Protein AF-A0A6N8BIK5-F1 (afdb_monomer_lite)

pLDDT: mean 86.98, std 14.43, range [47.12, 98.38]

Radius of gyration: 19.35 Å; chains: 1; bounding box: 54×25×51 Å

Foldseek 3Di:
DPPVCLVCVVVVHDPPVCVVVVVVVLVVLLLVLLVVVVRNPVVPDDCVVPDVVSVVSSVVVSVVVVVVVVVVSVVVVVVVVVVVVVPPPPPDD

Structure (mmCIF, N/CA/C/O backbone):
data_AF-A0A6N8BIK5-F1
#
_entry.id   AF-A0A6N8BIK5-F1
#
loop_
_atom_site.group_PDB
_atom_site.id
_atom_site.type_symbol
_atom_site.label_atom_id
_atom_site.label_alt_id
_atom_site.label_comp_id
_atom_site.label_asym_id
_atom_site.label_entity_id
_atom_site.label_seq_id
_atom_site.pdbx_PDB_ins_code
_atom_site.Cartn_x
_atom_site.Cartn_y
_atom_site.Cartn_z
_atom_site.occupancy
_atom_site.B_iso_or_equiv
_atom_site.auth_seq_id
_atom_site.auth_comp_id
_atom_site.auth_asym_id
_atom_site.auth_atom_id
_atom_site.pdbx_PDB_model_num
ATOM 1 N N . MET A 1 1 ? -15.039 -1.246 8.097 1.00 60.97 1 MET A N 1
ATOM 2 C CA . MET A 1 1 ? -13.898 -2.189 8.133 1.00 60.97 1 MET A CA 1
ATOM 3 C C . MET A 1 1 ? -14.243 -3.322 9.092 1.00 60.97 1 MET A C 1
ATOM 5 O O . MET A 1 1 ? -14.923 -3.056 10.078 1.00 60.97 1 MET A O 1
ATOM 9 N N . ARG A 1 2 ? -13.855 -4.568 8.793 1.00 72.62 2 ARG A N 1
ATOM 10 C CA . ARG A 1 2 ? -14.090 -5.722 9.682 1.00 72.62 2 ARG A CA 1
ATOM 11 C C . ARG A 1 2 ? -13.401 -5.462 11.040 1.00 72.62 2 ARG A C 1
ATOM 13 O O . ARG A 1 2 ? -12.204 -5.185 11.062 1.00 72.62 2 ARG A O 1
ATOM 20 N N . LYS A 1 3 ? -14.158 -5.448 12.151 1.00 67.19 3 LYS A N 1
ATOM 21 C CA . LYS A 1 3 ? -13.663 -5.043 13.492 1.00 67.19 3 LYS A CA 1
ATOM 22 C C . LYS A 1 3 ? -12.513 -5.937 13.990 1.00 67.19 3 LYS A C 1
ATOM 24 O O . LYS A 1 3 ? -11.598 -5.471 14.661 1.00 67.19 3 LYS A O 1
ATOM 29 N N . ASP A 1 4 ? -12.552 -7.210 13.620 1.00 71.69 4 ASP A N 1
ATOM 30 C CA . ASP A 1 4 ? -11.533 -8.237 13.848 1.00 71.69 4 ASP A CA 1
ATOM 31 C C . ASP A 1 4 ? -10.215 -7.953 13.115 1.00 71.69 4 ASP A C 1
ATOM 33 O O . ASP A 1 4 ? -9.154 -8.109 13.716 1.00 71.69 4 ASP A O 1
ATOM 37 N N . LEU A 1 5 ? -10.260 -7.458 11.873 1.00 70.38 5 LEU A N 1
ATOM 38 C CA . LEU A 1 5 ? -9.049 -7.103 11.117 1.00 70.38 5 LEU A CA 1
ATOM 39 C C . LEU A 1 5 ? -8.281 -5.963 11.780 1.00 70.38 5 LEU A C 1
ATOM 41 O O . LEU A 1 5 ? -7.059 -5.996 11.871 1.00 70.38 5 LEU A O 1
ATOM 45 N N . VAL A 1 6 ? -9.008 -4.965 12.271 1.00 70.12 6 VAL A N 1
ATOM 46 C CA . VAL A 1 6 ? -8.412 -3.791 12.905 1.00 70.12 6 VAL A CA 1
ATOM 47 C C . VAL A 1 6 ? -7.770 -4.146 14.243 1.00 70.12 6 VAL A C 1
ATOM 49 O O . VAL A 1 6 ? -6.667 -3.696 14.543 1.00 70.12 6 VAL A O 1
ATOM 52 N N . LYS A 1 7 ? -8.426 -5.011 15.022 1.00 68.25 7 LYS A N 1
ATOM 53 C CA . LYS A 1 7 ? -7.887 -5.520 16.286 1.00 68.25 7 LYS A CA 1
ATOM 54 C C . LYS A 1 7 ? -6.662 -6.416 16.070 1.00 68.25 7 LYS A C 1
ATOM 56 O O . LYS A 1 7 ? -5.708 -6.324 16.833 1.00 68.25 7 LYS A O 1
ATOM 61 N N . ALA A 1 8 ? -6.669 -7.260 15.036 1.00 69.12 8 ALA A N 1
ATOM 62 C CA . ALA A 1 8 ? -5.517 -8.084 14.672 1.00 69.12 8 ALA A CA 1
ATOM 63 C C . ALA A 1 8 ? -4.323 -7.224 14.219 1.00 69.12 8 ALA A C 1
ATOM 65 O O . ALA A 1 8 ? -3.216 -7.399 14.728 1.00 69.12 8 ALA A O 1
ATOM 66 N N . ALA A 1 9 ? -4.573 -6.229 13.360 1.00 67.81 9 ALA A N 1
ATOM 67 C CA . ALA A 1 9 ? -3.556 -5.288 12.894 1.00 67.81 9 ALA A CA 1
ATOM 68 C C . ALA A 1 9 ? -2.963 -4.446 14.037 1.00 67.81 9 ALA A C 1
ATOM 70 O O . ALA A 1 9 ? -1.752 -4.241 14.073 1.00 67.81 9 ALA A O 1
ATOM 71 N N . ALA A 1 10 ? -3.779 -4.018 15.008 1.00 65.50 10 ALA A N 1
ATOM 72 C CA . ALA A 1 10 ? -3.309 -3.302 16.198 1.00 65.50 10 ALA A CA 1
ATOM 73 C C . ALA A 1 10 ? -2.342 -4.133 17.065 1.00 65.50 10 ALA A C 1
ATOM 75 O O . ALA A 1 10 ? -1.479 -3.571 17.731 1.00 65.50 10 ALA A O 1
ATOM 76 N N . ASN A 1 11 ? -2.447 -5.464 17.016 1.00 75.00 11 ASN A N 1
ATOM 77 C CA . ASN A 1 11 ? -1.542 -6.386 17.704 1.00 75.00 11 ASN A CA 1
ATOM 78 C C . ASN A 1 11 ? -0.340 -6.805 16.837 1.00 75.00 11 ASN A C 1
ATOM 80 O O . ASN A 1 11 ? 0.399 -7.711 17.216 1.00 75.00 11 ASN A O 1
ATOM 84 N N . GLY A 1 12 ? -0.153 -6.185 15.667 1.00 68.12 12 GLY A N 1
ATOM 85 C CA . GLY A 1 12 ? 0.946 -6.491 14.750 1.00 68.12 12 GLY A CA 1
ATOM 86 C C . GLY A 1 12 ? 0.819 -7.840 14.040 1.00 68.12 12 GLY A C 1
ATOM 87 O O . GLY A 1 12 ? 1.809 -8.342 13.515 1.00 68.12 12 GLY A O 1
ATOM 88 N N . LEU A 1 13 ? -0.375 -8.441 14.019 1.00 79.81 13 LEU A N 1
ATOM 89 C CA . LEU A 1 13 ? -0.604 -9.749 13.412 1.00 79.81 13 LEU A CA 1
ATOM 90 C C . LEU A 1 13 ? -1.460 -9.618 12.155 1.00 79.81 13 LEU A C 1
ATOM 92 O O . LEU A 1 13 ? -2.560 -9.062 12.181 1.00 79.81 13 LEU A O 1
ATOM 96 N N . VAL A 1 14 ? -0.970 -10.187 11.055 1.00 85.19 14 VAL A N 1
ATOM 97 C CA . VAL A 1 14 ? -1.798 -10.438 9.875 1.00 85.19 14 VAL A CA 1
ATOM 98 C C . VAL A 1 14 ? -2.643 -11.684 10.158 1.00 85.19 14 VAL A C 1
ATOM 100 O O . VAL A 1 14 ? -2.088 -12.711 10.546 1.00 85.19 14 VAL A O 1
ATOM 103 N N . PRO A 1 15 ? -3.974 -11.631 9.992 1.00 88.31 15 PRO A N 1
ATOM 104 C CA . PRO A 1 15 ? -4.819 -12.816 10.086 1.00 88.31 15 PRO A CA 1
ATOM 105 C C . PRO A 1 15 ? -4.349 -13.926 9.142 1.00 88.31 15 PRO A C 1
ATOM 107 O O . PRO A 1 15 ? -4.002 -13.664 7.991 1.00 88.31 15 PRO A O 1
ATOM 110 N N . LYS A 1 16 ? -4.366 -15.177 9.613 1.00 87.31 16 LYS A N 1
ATOM 111 C CA . LYS A 1 16 ? -3.834 -16.331 8.871 1.00 87.31 16 LYS A CA 1
ATOM 112 C C . LYS A 1 16 ? -4.495 -16.533 7.502 1.00 87.31 16 LYS A C 1
ATOM 114 O O . LYS A 1 16 ? -3.841 -16.933 6.547 1.00 87.31 16 LYS A O 1
ATOM 119 N N . ASP A 1 17 ? -5.788 -16.237 7.392 1.00 90.06 17 ASP A N 1
ATOM 120 C CA . ASP A 1 17 ? -6.538 -16.273 6.131 1.00 90.06 17 ASP A CA 1
ATOM 121 C C . ASP A 1 17 ? -6.059 -15.221 5.119 1.00 90.06 17 ASP A C 1
ATOM 123 O O . ASP A 1 17 ? -6.281 -15.383 3.920 1.00 90.06 17 ASP A O 1
ATOM 127 N N . LEU A 1 18 ? -5.377 -14.168 5.580 1.00 90.94 18 LEU A N 1
ATOM 128 C CA . LEU A 1 18 ? -4.852 -13.088 4.749 1.00 90.94 18 LEU A CA 1
ATOM 129 C C . LEU A 1 18 ? -3.377 -13.251 4.360 1.00 90.94 18 LEU A C 1
ATOM 131 O O . LEU A 1 18 ? -2.949 -12.619 3.394 1.00 90.94 18 LEU A O 1
ATOM 135 N N . GLU A 1 19 ? -2.606 -14.100 5.046 1.00 92.06 19 GLU A N 1
ATOM 136 C CA . GLU A 1 19 ? -1.173 -14.318 4.775 1.00 92.06 19 GLU A CA 1
ATOM 137 C C . GLU A 1 19 ? -0.848 -14.579 3.290 1.00 92.06 19 GLU A C 1
ATOM 139 O O . GLU A 1 19 ? 0.062 -13.921 2.771 1.00 92.06 19 GLU A O 1
ATOM 144 N N . PRO A 1 20 ? -1.593 -15.434 2.550 1.00 96.50 20 PRO A N 1
ATOM 145 C CA . PRO A 1 20 ? -1.293 -15.700 1.139 1.00 96.50 20 PRO A CA 1
ATOM 146 C C . PRO A 1 20 ? -1.414 -14.465 0.234 1.00 96.50 20 PRO A C 1
ATOM 148 O O . PRO A 1 20 ? -0.829 -14.429 -0.848 1.00 96.50 20 PRO A O 1
ATOM 151 N N . TYR A 1 21 ? -2.158 -13.444 0.665 1.00 95.69 21 TYR A N 1
ATOM 152 C CA . TYR A 1 21 ? -2.427 -12.236 -0.114 1.00 95.69 21 TYR A CA 1
ATOM 153 C C . TYR A 1 21 ? -1.445 -11.098 0.175 1.00 95.69 21 TYR A C 1
ATOM 155 O O . TYR A 1 21 ? -1.372 -10.155 -0.613 1.00 95.69 21 TYR A O 1
ATOM 163 N N . VAL A 1 22 ? -0.658 -11.180 1.255 1.00 94.50 22 VAL A N 1
ATOM 164 C CA . VAL A 1 22 ? 0.256 -10.102 1.670 1.00 94.50 22 VAL A CA 1
ATOM 165 C C . VAL A 1 22 ? 1.287 -9.804 0.587 1.00 94.50 22 VAL A C 1
ATOM 167 O O . VAL A 1 22 ? 1.400 -8.668 0.132 1.00 94.50 22 VAL A O 1
ATOM 170 N N . LYS A 1 23 ? 2.030 -10.820 0.137 1.00 96.50 23 LYS A N 1
ATOM 171 C CA . LYS A 1 23 ? 3.091 -10.630 -0.860 1.00 96.50 23 LYS A CA 1
ATOM 172 C C . LYS A 1 23 ? 2.545 -10.140 -2.213 1.00 96.50 23 LYS A C 1
ATOM 174 O O . LYS A 1 23 ? 3.072 -9.139 -2.698 1.00 96.50 23 LYS A O 1
ATOM 179 N N . PRO A 1 24 ? 1.486 -10.743 -2.792 1.00 97.81 24 PRO A N 1
ATOM 180 C CA . PRO A 1 24 ? 0.876 -10.225 -4.018 1.00 97.81 24 PRO A CA 1
ATOM 181 C C . PRO A 1 24 ? 0.383 -8.778 -3.894 1.00 97.81 24 PRO A C 1
ATOM 183 O O . PRO A 1 24 ? 0.608 -7.973 -4.798 1.00 97.81 24 PRO A O 1
ATOM 186 N N . ALA A 1 25 ? -0.248 -8.420 -2.771 1.00 97.12 25 ALA A N 1
ATOM 187 C CA . ALA A 1 25 ? -0.713 -7.055 -2.538 1.00 97.12 25 ALA A CA 1
ATOM 188 C C . ALA A 1 25 ? 0.455 -6.062 -2.450 1.00 97.12 25 ALA A C 1
ATOM 190 O O . ALA A 1 25 ? 0.396 -4.992 -3.054 1.00 97.12 25 ALA A O 1
ATOM 191 N N . LEU A 1 26 ? 1.537 -6.430 -1.755 1.00 97.69 26 LEU A N 1
ATOM 192 C CA . LEU A 1 26 ? 2.746 -5.610 -1.658 1.00 97.69 26 LEU A CA 1
ATOM 193 C C . LEU A 1 26 ? 3.444 -5.430 -3.010 1.00 97.69 26 LEU A C 1
ATOM 195 O O . LEU A 1 26 ? 3.923 -4.335 -3.297 1.00 97.69 26 LEU A O 1
ATOM 199 N N . ASP A 1 27 ? 3.491 -6.464 -3.851 1.00 97.81 27 ASP A N 1
ATOM 200 C CA . ASP A 1 27 ? 4.060 -6.347 -5.197 1.00 97.81 27 ASP A CA 1
ATOM 201 C C . ASP A 1 27 ? 3.228 -5.430 -6.088 1.00 97.81 27 ASP A C 1
ATOM 203 O O . ASP A 1 27 ? 3.789 -4.545 -6.733 1.00 97.81 27 ASP A O 1
ATOM 207 N N . LYS A 1 28 ? 1.899 -5.592 -6.079 1.00 97.69 28 LYS A N 1
ATOM 208 C CA . LYS A 1 28 ? 0.987 -4.705 -6.809 1.00 97.69 28 LYS A CA 1
ATOM 209 C C . LYS A 1 28 ? 1.181 -3.257 -6.373 1.00 97.69 28 LYS A C 1
ATOM 211 O O . LYS A 1 28 ? 1.382 -2.386 -7.211 1.00 97.69 28 LYS A O 1
ATOM 216 N N . PHE A 1 29 ? 1.201 -3.023 -5.066 1.00 98.12 29 PHE A N 1
ATOM 217 C CA . PHE A 1 29 ? 1.385 -1.692 -4.508 1.00 98.12 29 PHE A CA 1
ATOM 218 C C . PHE A 1 29 ? 2.745 -1.079 -4.874 1.00 98.12 29 PHE A C 1
ATOM 220 O O . PHE A 1 29 ? 2.821 0.076 -5.283 1.00 98.12 29 PHE A O 1
ATOM 227 N N . LYS A 1 30 ? 3.828 -1.860 -4.802 1.00 98.19 30 LYS A N 1
ATOM 228 C CA . LYS A 1 30 ? 5.164 -1.446 -5.256 1.00 98.19 30 LYS A CA 1
ATOM 229 C C . LYS A 1 30 ? 5.160 -1.014 -6.724 1.00 98.19 30 LYS A C 1
ATOM 231 O O . LYS A 1 30 ? 5.735 0.022 -7.051 1.00 98.19 30 LYS A O 1
ATOM 236 N N . ASN A 1 31 ? 4.515 -1.787 -7.595 1.00 97.88 31 ASN A N 1
ATOM 237 C CA . ASN A 1 31 ? 4.444 -1.484 -9.024 1.00 97.88 31 ASN A CA 1
ATOM 238 C C . ASN A 1 31 ? 3.598 -0.233 -9.294 1.00 97.88 31 ASN A C 1
ATOM 240 O O . ASN A 1 31 ? 3.980 0.584 -10.122 1.00 97.88 31 ASN A O 1
ATOM 244 N N . GLU A 1 32 ? 2.508 -0.025 -8.550 1.00 97.25 32 GLU A N 1
ATOM 245 C CA . GLU A 1 32 ? 1.728 1.220 -8.599 1.00 97.25 32 GLU A CA 1
ATOM 246 C C . GLU A 1 32 ? 2.580 2.434 -8.205 1.00 97.25 32 GLU A C 1
ATOM 248 O O . GLU A 1 32 ? 2.578 3.439 -8.913 1.00 97.25 32 GLU A O 1
ATOM 253 N N . MET A 1 33 ? 3.374 2.334 -7.131 1.00 97.94 33 MET A N 1
ATOM 254 C CA . MET A 1 33 ? 4.278 3.418 -6.717 1.00 97.94 33 MET A CA 1
ATOM 255 C C . MET A 1 33 ? 5.356 3.711 -7.762 1.00 97.94 33 MET A C 1
ATOM 257 O O . MET A 1 33 ? 5.764 4.860 -7.923 1.00 97.94 33 MET A O 1
ATOM 261 N N . ALA A 1 34 ? 5.826 2.689 -8.474 1.00 97.81 34 ALA A N 1
ATOM 262 C CA . ALA A 1 34 ? 6.766 2.866 -9.570 1.00 97.81 34 ALA A CA 1
ATOM 263 C C . ALA A 1 34 ? 6.107 3.491 -10.808 1.00 97.81 34 ALA A C 1
ATOM 265 O O . ALA A 1 34 ? 6.682 4.405 -11.403 1.00 97.81 34 ALA A O 1
ATOM 266 N N . ALA A 1 35 ? 4.881 3.086 -11.142 1.00 97.44 35 ALA A N 1
ATOM 267 C CA . ALA A 1 35 ? 4.106 3.671 -12.230 1.00 97.44 35 ALA A CA 1
ATOM 268 C C . ALA A 1 35 ? 3.816 5.164 -11.989 1.00 97.44 35 ALA A C 1
ATOM 270 O O . ALA A 1 35 ? 3.968 5.965 -12.910 1.00 97.44 35 ALA A O 1
ATOM 271 N N . GLU A 1 36 ? 3.511 5.569 -10.749 1.00 96.38 36 GLU A N 1
ATOM 272 C CA . GLU A 1 36 ? 3.382 6.987 -10.353 1.00 96.38 36 GLU A CA 1
ATOM 273 C C . GLU A 1 36 ? 4.671 7.797 -10.595 1.00 96.38 36 GLU A C 1
ATOM 275 O O . GLU A 1 36 ? 4.620 9.008 -10.805 1.00 96.38 36 GLU A O 1
ATOM 280 N N . LEU A 1 37 ? 5.831 7.136 -10.589 1.00 96.00 37 LEU A N 1
ATOM 281 C CA . LEU A 1 37 ? 7.143 7.731 -10.858 1.00 96.00 37 LEU A CA 1
ATOM 282 C C . LEU A 1 37 ? 7.573 7.614 -12.332 1.00 96.00 37 LEU A C 1
ATOM 284 O O . LEU A 1 37 ? 8.714 7.949 -12.653 1.00 96.00 37 LEU A O 1
ATOM 288 N N . GLY A 1 38 ? 6.684 7.153 -13.218 1.00 96.00 38 GLY A N 1
ATOM 289 C CA . GLY A 1 38 ? 6.952 6.996 -14.649 1.00 96.00 38 GLY A CA 1
ATOM 290 C C . GLY A 1 38 ? 7.657 5.691 -15.031 1.00 96.00 38 GLY A C 1
ATOM 291 O O . GLY A 1 38 ? 8.215 5.619 -16.120 1.00 96.00 38 GLY A O 1
ATOM 292 N N . MET A 1 39 ? 7.642 4.673 -14.163 1.00 96.56 39 MET A N 1
ATOM 293 C CA . MET A 1 39 ? 8.218 3.341 -14.413 1.00 96.56 39 MET A CA 1
ATOM 294 C C . MET A 1 39 ? 7.101 2.279 -14.430 1.00 96.56 39 MET A C 1
ATOM 296 O O . MET A 1 39 ? 6.897 1.588 -13.429 1.00 96.56 39 MET A O 1
ATOM 300 N N . PRO A 1 40 ? 6.309 2.181 -15.515 1.00 95.44 40 PRO A N 1
ATOM 301 C CA . PRO A 1 40 ? 5.150 1.285 -15.582 1.00 95.44 40 PRO A CA 1
ATOM 302 C C . PRO A 1 40 ? 5.514 -0.210 -15.649 1.00 95.44 40 PRO A C 1
ATOM 304 O O . PRO A 1 40 ? 4.677 -1.050 -15.343 1.00 95.44 40 PRO A O 1
ATOM 307 N N . ASP A 1 41 ? 6.746 -0.538 -16.026 1.00 95.81 41 ASP A N 1
ATOM 308 C CA . ASP A 1 41 ? 7.304 -1.879 -16.246 1.00 95.81 41 ASP A CA 1
ATOM 309 C C . ASP A 1 41 ? 8.234 -2.339 -15.105 1.00 95.81 41 ASP A C 1
ATOM 311 O O . ASP A 1 41 ? 9.070 -3.230 -15.265 1.00 95.81 41 ASP A O 1
ATOM 315 N N . TYR A 1 42 ? 8.092 -1.736 -13.921 1.00 96.69 42 TYR A N 1
ATOM 316 C CA . TYR A 1 42 ? 8.968 -1.963 -12.765 1.00 96.69 42 TYR A CA 1
ATOM 317 C C . TYR A 1 42 ? 9.018 -3.419 -12.265 1.00 96.69 42 TYR A C 1
ATOM 319 O O . TYR A 1 42 ? 9.951 -3.827 -11.565 1.00 96.69 42 TYR A O 1
ATOM 327 N N . ASP A 1 43 ? 8.015 -4.228 -12.590 1.00 96.50 43 ASP A N 1
ATOM 328 C CA . ASP A 1 43 ? 7.985 -5.656 -12.290 1.00 96.50 43 ASP A CA 1
ATOM 329 C C . ASP A 1 43 ? 8.973 -6.457 -13.140 1.00 96.50 43 ASP A C 1
ATOM 331 O O . ASP A 1 43 ? 9.657 -7.329 -12.599 1.00 96.50 43 ASP A O 1
ATOM 335 N N . THR A 1 44 ? 9.082 -6.117 -14.421 1.00 96.62 44 THR A N 1
ATOM 336 C CA . THR A 1 44 ? 9.873 -6.839 -15.425 1.00 96.62 44 THR A CA 1
ATOM 337 C C . THR A 1 44 ? 11.265 -6.258 -15.638 1.00 96.62 44 THR A C 1
ATOM 339 O O . THR A 1 44 ? 12.188 -7.021 -15.918 1.00 96.62 44 THR A O 1
ATOM 342 N N . ILE A 1 45 ? 11.449 -4.949 -15.451 1.00 95.62 45 ILE A N 1
ATOM 343 C CA . ILE A 1 45 ? 12.760 -4.311 -15.599 1.00 95.62 45 ILE A CA 1
ATOM 344 C C . ILE A 1 45 ? 13.748 -4.807 -14.537 1.00 95.62 45 ILE A C 1
ATOM 346 O O . ILE A 1 45 ? 13.404 -4.996 -13.352 1.00 95.62 45 ILE A O 1
ATOM 350 N N . ASP A 1 46 ? 15.001 -4.986 -14.957 1.00 95.62 46 ASP A N 1
ATOM 351 C CA . ASP A 1 46 ? 16.098 -5.211 -14.030 1.00 95.62 46 ASP A CA 1
ATOM 352 C C . ASP A 1 46 ? 16.314 -3.945 -13.193 1.00 95.62 46 ASP A C 1
ATOM 354 O O . ASP A 1 46 ? 16.727 -2.889 -13.674 1.00 95.62 46 ASP A O 1
ATOM 358 N N . LYS A 1 47 ? 16.041 -4.051 -11.890 1.00 94.81 47 LYS A N 1
ATOM 359 C CA . LYS A 1 47 ? 16.206 -2.930 -10.959 1.00 94.81 47 LYS A CA 1
ATOM 360 C C . LYS A 1 47 ? 17.672 -2.511 -10.814 1.00 94.81 47 LYS A C 1
ATOM 362 O O . LYS A 1 47 ? 17.911 -1.410 -10.323 1.00 94.81 47 LYS A O 1
ATOM 367 N N . GLY A 1 48 ? 18.630 -3.347 -11.219 1.00 95.94 48 GLY A N 1
ATOM 368 C CA . GLY A 1 48 ? 20.051 -3.004 -11.283 1.00 95.94 48 GLY A CA 1
ATOM 369 C C . GLY A 1 48 ? 20.388 -1.976 -12.366 1.00 95.94 48 GLY A C 1
ATOM 370 O O . GLY A 1 48 ? 21.333 -1.210 -12.190 1.00 95.94 48 GLY A O 1
ATOM 371 N N . GLU A 1 49 ? 19.599 -1.905 -13.440 1.00 95.06 49 GLU A N 1
ATOM 372 C CA . GLU A 1 49 ? 19.765 -0.905 -14.505 1.00 95.06 49 GLU A CA 1
ATOM 373 C C . GLU A 1 49 ? 19.141 0.449 -14.134 1.00 95.06 49 GLU A C 1
ATOM 375 O O . GLU A 1 49 ? 19.517 1.496 -14.666 1.00 95.06 49 GLU A O 1
ATOM 380 N N . LEU A 1 50 ? 18.205 0.452 -13.180 1.00 95.94 50 LEU A N 1
ATOM 381 C CA . LEU A 1 50 ? 17.593 1.672 -12.673 1.00 95.94 50 LEU A CA 1
ATOM 382 C C . LEU A 1 50 ? 18.539 2.416 -11.717 1.00 95.94 50 LEU A C 1
ATOM 384 O O . LEU A 1 50 ? 19.168 1.802 -10.851 1.00 95.94 50 LEU A O 1
ATOM 388 N N . PRO A 1 51 ? 18.583 3.763 -11.762 1.00 96.75 51 PRO A N 1
ATOM 389 C CA . PRO A 1 51 ? 19.321 4.530 -10.770 1.00 96.75 51 PRO A CA 1
ATOM 390 C C . PRO A 1 51 ? 18.842 4.193 -9.354 1.00 96.75 51 PRO A C 1
ATOM 392 O O . PRO A 1 51 ? 17.642 4.246 -9.078 1.00 96.75 51 PRO A O 1
ATOM 395 N N . SER A 1 52 ? 19.761 3.963 -8.412 1.00 97.50 52 SER A N 1
ATOM 396 C CA . SER A 1 52 ? 19.414 3.616 -7.020 1.00 97.50 52 SER A CA 1
ATOM 397 C C . SER A 1 52 ? 18.460 4.621 -6.368 1.00 97.50 52 SER A C 1
ATOM 399 O O . SER A 1 52 ? 17.634 4.257 -5.535 1.00 97.50 52 SER A O 1
ATOM 401 N N . ARG A 1 53 ? 18.525 5.894 -6.782 1.00 97.44 53 ARG A N 1
ATOM 402 C CA . ARG A 1 53 ? 17.592 6.943 -6.349 1.00 97.44 53 ARG A CA 1
ATOM 403 C C . ARG A 1 53 ? 16.145 6.649 -6.762 1.00 97.44 53 ARG A C 1
ATOM 405 O O . ARG A 1 53 ? 15.245 6.953 -5.989 1.00 97.44 53 ARG A O 1
ATOM 412 N N . MET A 1 54 ? 1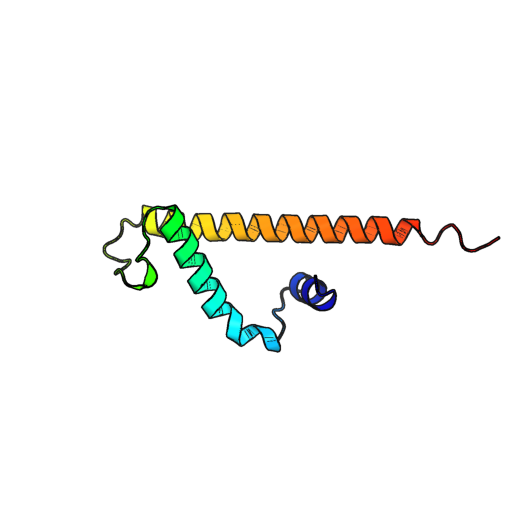5.908 6.091 -7.947 1.00 97.31 54 MET A N 1
ATOM 413 C CA . MET A 1 54 ? 14.563 5.746 -8.425 1.00 97.31 54 MET A CA 1
ATOM 414 C C . MET A 1 54 ? 13.996 4.558 -7.652 1.00 97.31 54 MET A C 1
ATOM 416 O O . MET A 1 54 ? 12.897 4.666 -7.115 1.00 97.31 54 MET A O 1
ATOM 420 N N . ASN A 1 55 ? 14.787 3.498 -7.468 1.00 97.56 55 ASN A N 1
ATOM 421 C CA . ASN A 1 55 ? 14.412 2.370 -6.607 1.00 97.56 55 ASN A CA 1
ATOM 422 C C . ASN A 1 55 ? 14.108 2.838 -5.171 1.00 97.56 55 ASN A C 1
ATOM 424 O O . ASN A 1 55 ? 13.101 2.456 -4.574 1.00 97.56 55 ASN A O 1
ATOM 428 N N . GLY A 1 56 ? 14.948 3.731 -4.635 1.00 98.12 56 GLY A N 1
ATOM 429 C CA . GLY A 1 56 ? 14.753 4.338 -3.320 1.00 98.12 56 GLY A CA 1
ATOM 430 C C . GLY A 1 56 ? 13.469 5.164 -3.218 1.00 98.12 56 GLY A C 1
ATOM 431 O O . GLY A 1 56 ? 12.771 5.071 -2.213 1.00 98.12 56 GLY A O 1
ATOM 432 N N . LYS A 1 57 ? 13.110 5.926 -4.260 1.00 98.19 57 LYS A N 1
ATOM 433 C CA . LYS A 1 57 ? 11.841 6.673 -4.306 1.00 98.19 57 LYS A CA 1
ATOM 434 C C . LYS A 1 57 ? 10.626 5.747 -4.285 1.00 98.19 57 LYS A C 1
ATOM 436 O O . LYS A 1 57 ? 9.673 6.059 -3.583 1.00 98.19 57 LYS A O 1
ATOM 441 N N . VAL A 1 58 ? 10.665 4.610 -4.987 1.00 98.25 58 VAL A N 1
ATOM 442 C CA . VAL A 1 58 ? 9.573 3.618 -4.944 1.00 98.25 58 VAL A CA 1
ATOM 443 C C . VAL A 1 58 ? 9.371 3.121 -3.514 1.00 98.25 58 VAL A C 1
ATOM 445 O O . VAL A 1 58 ? 8.276 3.245 -2.970 1.00 98.25 58 VAL A O 1
ATOM 448 N N . GLY A 1 59 ? 10.435 2.626 -2.873 1.00 98.12 59 GLY A N 1
ATOM 449 C CA . GLY A 1 59 ? 10.362 2.138 -1.491 1.00 98.12 59 GLY A CA 1
ATOM 450 C C . GLY A 1 59 ? 9.961 3.226 -0.489 1.00 98.12 59 GLY A C 1
ATOM 451 O O . GLY A 1 59 ? 9.143 2.985 0.395 1.00 98.12 59 GLY A O 1
ATOM 452 N N . GLY A 1 60 ? 10.481 4.445 -0.653 1.00 98.38 60 GLY A N 1
ATOM 453 C CA . GLY A 1 60 ? 10.121 5.595 0.177 1.00 98.38 60 GLY A CA 1
ATOM 454 C C . GLY A 1 60 ? 8.642 5.969 0.060 1.00 98.38 60 GLY A C 1
ATOM 455 O O . GLY A 1 60 ? 7.976 6.147 1.080 1.00 98.38 60 GLY A O 1
ATOM 456 N N . ASN A 1 61 ? 8.106 6.015 -1.163 1.00 98.00 61 ASN A N 1
ATOM 457 C CA . ASN A 1 61 ? 6.691 6.296 -1.413 1.00 98.00 61 ASN A CA 1
ATOM 458 C C . ASN A 1 61 ? 5.784 5.196 -0.852 1.00 98.00 61 ASN A C 1
ATOM 460 O O . ASN A 1 61 ? 4.738 5.508 -0.280 1.00 98.00 61 ASN A O 1
ATOM 464 N N . MET A 1 62 ? 6.198 3.927 -0.958 1.00 98.31 62 MET A N 1
ATOM 465 C CA . MET A 1 62 ? 5.479 2.815 -0.335 1.00 98.31 62 MET A CA 1
ATOM 466 C C . MET A 1 62 ? 5.353 3.024 1.175 1.00 98.31 62 MET A C 1
ATOM 468 O O . MET A 1 62 ? 4.238 3.025 1.695 1.00 98.31 62 MET A O 1
ATOM 472 N N . THR A 1 63 ? 6.473 3.248 1.869 1.00 98.00 63 THR A N 1
ATOM 473 C CA . THR A 1 63 ? 6.475 3.477 3.321 1.00 98.00 63 THR A CA 1
ATOM 474 C C . THR A 1 63 ? 5.630 4.689 3.690 1.00 98.00 63 THR A C 1
ATOM 476 O O . THR A 1 63 ? 4.807 4.599 4.595 1.00 98.00 63 THR A O 1
ATOM 479 N N . HIS A 1 64 ? 5.778 5.801 2.967 1.00 98.06 64 HIS A N 1
ATOM 480 C CA . HIS A 1 64 ? 5.018 7.020 3.229 1.00 98.06 64 HIS A CA 1
ATOM 481 C C . HIS A 1 64 ? 3.504 6.775 3.181 1.00 98.06 64 HIS A C 1
ATOM 483 O O . HIS A 1 64 ? 2.801 7.066 4.145 1.00 98.06 64 HIS A O 1
ATOM 489 N N . LYS A 1 65 ? 2.998 6.157 2.108 1.00 96.94 65 LYS A N 1
ATOM 490 C CA . LYS A 1 65 ? 1.562 5.875 1.965 1.00 96.94 65 LYS A CA 1
ATOM 491 C C . LYS A 1 65 ? 1.060 4.806 2.940 1.00 96.94 65 LYS A C 1
ATOM 493 O O . LYS A 1 65 ? -0.057 4.928 3.435 1.00 96.94 65 LYS A O 1
ATOM 498 N N . MET A 1 66 ? 1.863 3.785 3.251 1.00 95.88 66 MET A N 1
ATOM 499 C CA . MET A 1 66 ? 1.510 2.802 4.286 1.00 95.88 66 MET A CA 1
ATOM 500 C C . MET A 1 66 ? 1.353 3.463 5.658 1.00 95.88 66 MET A C 1
ATOM 502 O O . MET A 1 66 ? 0.395 3.158 6.367 1.00 95.88 66 MET A O 1
ATOM 506 N N . VAL A 1 67 ? 2.250 4.391 6.013 1.00 96.12 67 VAL A N 1
ATOM 507 C CA . VAL A 1 67 ? 2.136 5.186 7.244 1.00 96.12 67 VAL A CA 1
ATOM 508 C C . VAL A 1 67 ? 0.865 6.029 7.211 1.00 96.12 67 VAL A C 1
ATOM 510 O O . VAL A 1 67 ? 0.085 5.944 8.152 1.00 96.12 67 VAL A O 1
ATOM 513 N N . SER A 1 68 ? 0.574 6.732 6.113 1.00 96.44 68 SER A N 1
ATOM 514 C CA . SER A 1 68 ? -0.671 7.505 5.989 1.00 96.44 68 SER A CA 1
ATOM 515 C C . SER A 1 68 ? -1.933 6.644 6.138 1.00 96.44 68 SER A C 1
ATOM 517 O O . SER A 1 68 ? -2.905 7.063 6.768 1.00 96.44 68 SER A O 1
ATOM 519 N N . PHE A 1 69 ? -1.942 5.417 5.604 1.00 93.12 69 PHE A N 1
ATOM 520 C CA . PHE A 1 69 ? -3.051 4.483 5.822 1.00 93.12 69 PHE A CA 1
ATOM 521 C C . PHE A 1 69 ? -3.162 4.051 7.284 1.00 93.12 69 PHE A C 1
ATOM 523 O O . PHE A 1 69 ? -4.270 4.009 7.821 1.00 93.12 69 PHE A O 1
ATOM 530 N N . ALA A 1 70 ? -2.038 3.755 7.937 1.00 91.00 70 ALA A N 1
ATOM 531 C CA . ALA A 1 70 ? -2.019 3.409 9.353 1.00 91.00 70 ALA A CA 1
ATOM 532 C C . ALA A 1 70 ? -2.525 4.571 10.221 1.00 91.00 70 ALA A C 1
ATOM 534 O O . ALA A 1 70 ? -3.384 4.354 11.073 1.00 91.00 70 ALA A O 1
ATOM 535 N N . GLU A 1 71 ? -2.076 5.800 9.963 1.00 93.88 71 GLU A N 1
ATOM 536 C CA . GLU A 1 71 ? -2.546 7.018 10.633 1.00 93.88 71 GLU A CA 1
ATOM 537 C C . GLU A 1 71 ? -4.063 7.184 10.495 1.00 93.88 71 GLU A C 1
ATOM 539 O O . GLU A 1 71 ? -4.754 7.379 11.495 1.00 93.88 71 GLU A O 1
ATOM 544 N N . ALA A 1 72 ? -4.606 7.030 9.282 1.00 92.62 72 ALA A N 1
ATOM 545 C CA . ALA A 1 72 ? -6.045 7.124 9.041 1.00 92.62 72 ALA A CA 1
ATOM 546 C C . ALA A 1 72 ? -6.840 6.048 9.802 1.00 92.62 72 ALA A C 1
ATOM 548 O O . ALA A 1 72 ? -7.885 6.343 10.386 1.00 92.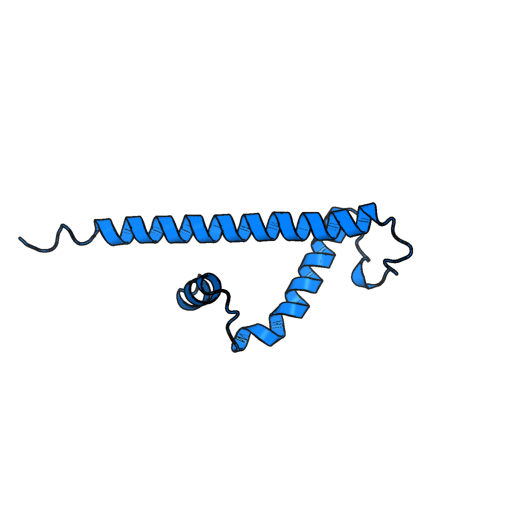62 72 ALA A O 1
ATOM 549 N N . VAL A 1 73 ? -6.345 4.805 9.834 1.00 89.19 73 VAL A N 1
ATOM 550 C CA . VAL A 1 73 ? -6.972 3.705 10.586 1.00 89.19 73 VAL A CA 1
ATOM 551 C C . VAL A 1 73 ? -6.912 3.959 12.093 1.00 89.19 73 VAL A C 1
ATOM 553 O O . VAL A 1 73 ? -7.91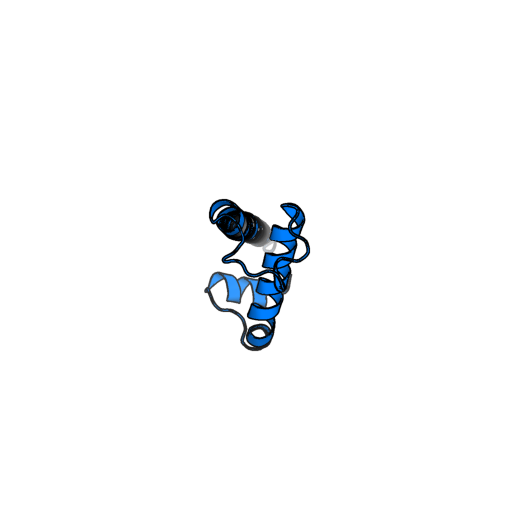2 3.761 12.784 1.00 89.19 73 VAL A O 1
ATOM 556 N N . LEU A 1 74 ? -5.774 4.420 12.615 1.00 88.12 74 LEU A N 1
ATOM 557 C CA . LEU A 1 74 ? -5.605 4.757 14.031 1.00 88.12 74 LEU A CA 1
ATOM 558 C C . LEU A 1 74 ? -6.533 5.901 14.446 1.00 88.12 74 LEU A C 1
ATOM 560 O O . LEU A 1 74 ? -7.251 5.768 15.437 1.00 88.12 74 LEU A O 1
ATOM 564 N N . ALA A 1 75 ? -6.583 6.978 13.661 1.00 91.25 75 ALA A N 1
ATOM 565 C CA . ALA A 1 75 ? -7.478 8.106 13.903 1.00 91.25 75 ALA A CA 1
ATOM 566 C C . ALA A 1 75 ? -8.953 7.676 13.875 1.00 91.25 75 ALA A C 1
ATOM 568 O O . ALA A 1 75 ? -9.729 8.057 14.753 1.00 91.25 75 ALA A O 1
ATOM 569 N N . TRP A 1 76 ? -9.336 6.834 12.909 1.00 87.94 76 TRP A N 1
ATOM 570 C CA . TRP A 1 76 ? -10.687 6.282 12.831 1.00 87.94 76 TRP A CA 1
ATOM 571 C C . TRP A 1 76 ? -11.043 5.467 14.079 1.00 87.94 76 TRP A C 1
ATOM 573 O O . TRP A 1 76 ? -12.096 5.687 14.673 1.00 87.94 76 TRP A O 1
ATOM 583 N N . ASN A 1 77 ? -10.158 4.570 14.521 1.00 85.25 77 ASN A N 1
ATOM 584 C CA . ASN A 1 77 ? -10.378 3.777 15.734 1.00 85.25 77 ASN A CA 1
ATOM 585 C C . ASN A 1 77 ? -10.519 4.637 16.980 1.00 85.25 77 ASN A C 1
ATOM 587 O O . ASN A 1 77 ? -11.415 4.401 17.788 1.00 85.25 77 ASN A O 1
ATOM 591 N N . TYR A 1 78 ? -9.634 5.622 17.128 1.00 87.38 78 TYR A N 1
ATOM 592 C CA . TYR A 1 78 ? -9.657 6.539 18.255 1.00 87.38 78 TYR A CA 1
ATOM 593 C C . TYR A 1 78 ? -10.992 7.287 18.320 1.00 87.38 78 TYR A C 1
ATOM 595 O O . TYR A 1 78 ? -11.628 7.325 19.371 1.00 87.38 78 TYR A O 1
ATOM 603 N N . ARG A 1 79 ? -11.493 7.773 17.176 1.00 89.44 79 ARG A N 1
ATOM 604 C CA . ARG A 1 79 ? -12.820 8.394 17.093 1.00 89.44 79 ARG A CA 1
ATOM 605 C C . ARG A 1 79 ? -13.931 7.445 17.547 1.00 89.44 79 ARG A C 1
ATOM 607 O O . ARG A 1 79 ? -14.763 7.839 18.356 1.00 89.44 79 ARG A O 1
ATOM 614 N N . GLN A 1 80 ? -13.935 6.197 17.072 1.00 87.19 80 GLN A N 1
ATOM 615 C CA . GLN A 1 80 ? -14.973 5.236 17.462 1.00 87.19 80 GLN A CA 1
ATOM 616 C C . GLN A 1 80 ? -14.971 4.934 18.968 1.00 87.19 80 GLN A C 1
ATOM 618 O O . GLN A 1 80 ? -16.040 4.714 19.528 1.00 87.19 80 GLN A O 1
ATOM 623 N N . GLN A 1 81 ? -13.804 4.931 19.623 1.00 85.44 81 GLN A N 1
ATOM 624 C CA . GLN A 1 81 ? -13.704 4.737 21.076 1.00 85.44 81 GLN A CA 1
ATOM 625 C C . GLN A 1 81 ? -14.361 5.888 21.845 1.00 85.44 81 GLN A C 1
ATOM 627 O O . GLN A 1 81 ? -15.137 5.639 22.770 1.00 85.44 81 GLN A O 1
ATOM 632 N N . LEU A 1 82 ? -14.107 7.131 21.424 1.00 88.81 82 LEU A N 1
ATOM 633 C CA . LEU A 1 82 ? -14.734 8.317 22.013 1.00 88.81 82 LEU A CA 1
ATOM 634 C C . LEU A 1 82 ? -16.258 8.300 21.829 1.00 88.81 82 LEU A C 1
ATOM 636 O O . LEU A 1 82 ? -16.999 8.57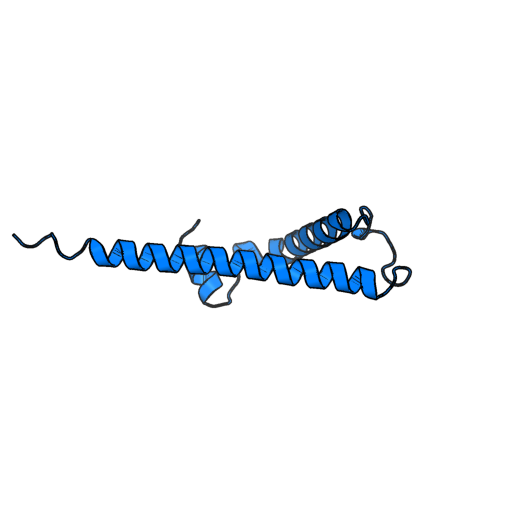6 22.765 1.00 88.81 82 LEU A O 1
ATOM 640 N N . GLU A 1 83 ? -16.733 7.919 20.642 1.00 85.56 83 GLU A N 1
ATOM 641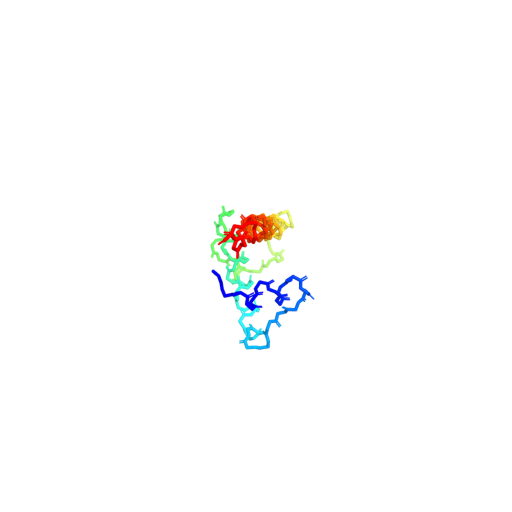 C CA . GLU A 1 83 ? -18.167 7.806 20.354 1.00 85.56 83 GLU A CA 1
ATOM 642 C C . GLU A 1 83 ? -18.844 6.704 21.183 1.00 85.56 83 GLU A C 1
ATOM 644 O O . GLU A 1 83 ? -19.978 6.881 21.618 1.00 85.56 83 GLU A O 1
ATOM 649 N N . SER A 1 84 ? -18.174 5.575 21.438 1.00 74.38 84 SER A N 1
ATOM 650 C CA . SER A 1 84 ? -18.732 4.510 22.282 1.00 74.38 84 SER A CA 1
ATOM 651 C C . SER A 1 84 ? -18.785 4.867 23.768 1.00 74.38 84 SER A C 1
ATOM 653 O O . SER A 1 84 ? -19.719 4.443 24.436 1.00 74.38 84 SER A O 1
ATOM 655 N N . GLY A 1 85 ? -17.836 5.664 24.274 1.00 65.31 85 GLY A N 1
ATOM 656 C CA . GLY A 1 85 ? -17.820 6.094 25.679 1.00 65.31 85 GLY A CA 1
ATOM 657 C C . GLY A 1 85 ? -18.904 7.118 26.034 1.00 65.31 85 GLY A C 1
ATOM 658 O O . GLY A 1 85 ? -19.304 7.200 27.186 1.00 65.31 85 GLY A O 1
ATOM 659 N N . ASN A 1 86 ? -19.429 7.851 25.047 1.00 58.09 86 ASN A N 1
ATOM 660 C CA . ASN A 1 86 ? -20.450 8.886 25.253 1.00 58.09 86 ASN A CA 1
ATOM 661 C C . ASN A 1 86 ? -21.900 8.358 25.256 1.00 58.09 86 ASN A C 1
ATOM 663 O O . ASN A 1 86 ? -22.826 9.148 25.416 1.00 58.09 86 ASN A O 1
ATOM 667 N N . ASN A 1 87 ? -22.123 7.055 25.043 1.00 56.00 87 ASN A N 1
ATOM 668 C CA . ASN A 1 87 ? -23.468 6.464 24.959 1.00 56.00 87 ASN A CA 1
ATOM 669 C C . ASN A 1 87 ? -23.896 5.682 26.220 1.00 56.00 87 ASN A C 1
ATOM 671 O O . ASN A 1 87 ? -25.024 5.200 26.254 1.00 56.00 87 ASN A O 1
ATOM 675 N N . ASP A 1 88 ? -23.040 5.573 27.244 1.00 55.25 88 ASP A N 1
ATOM 676 C CA . ASP A 1 88 ? -23.339 4.845 28.495 1.00 55.25 88 ASP A CA 1
ATOM 677 C C . ASP A 1 88 ? -23.838 5.747 29.650 1.00 55.25 88 ASP A C 1
ATOM 679 O O . ASP A 1 88 ? -24.251 5.238 30.687 1.00 55.25 88 ASP A O 1
ATOM 683 N N . GLU A 1 89 ? -23.881 7.078 29.491 1.00 54.47 89 GLU A N 1
ATOM 684 C CA . GLU A 1 89 ? -24.341 8.010 30.549 1.00 54.47 89 GLU A CA 1
ATOM 685 C C . GLU A 1 89 ? -25.865 8.285 30.554 1.00 54.47 89 GLU A C 1
ATOM 687 O O . GLU A 1 89 ? -26.336 9.139 31.300 1.00 54.47 89 GLU A O 1
ATOM 692 N N . GLY A 1 90 ? -26.665 7.579 29.742 1.00 48.03 90 GLY A N 1
ATOM 693 C CA . GLY A 1 90 ? -28.093 7.893 29.539 1.00 48.03 90 GLY A CA 1
ATOM 694 C C . GLY A 1 90 ? -29.108 6.786 29.847 1.00 48.03 90 GLY A C 1
ATOM 695 O O . GLY A 1 90 ? -30.273 6.949 29.494 1.00 48.03 90 GLY A O 1
ATOM 696 N N . ALA A 1 91 ? -28.702 5.660 30.441 1.00 50.81 91 ALA A N 1
ATOM 697 C CA . ALA A 1 91 ? -29.570 4.485 30.615 1.00 50.81 91 ALA A CA 1
ATOM 698 C C . ALA A 1 91 ? -29.977 4.183 32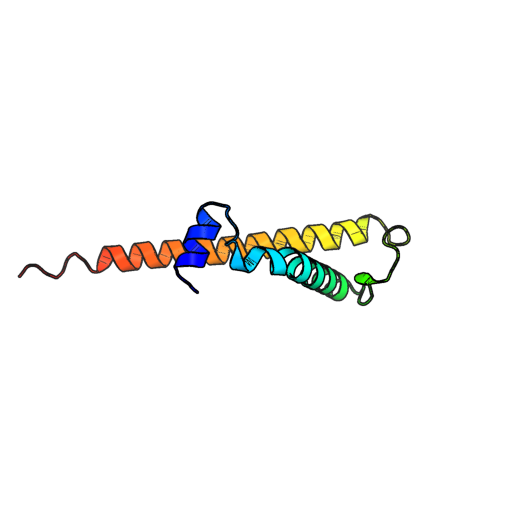.072 1.00 50.81 91 ALA A C 1
ATOM 700 O O . ALA A 1 91 ? -30.387 3.060 32.359 1.00 50.81 91 ALA A O 1
ATOM 701 N N . ASP A 1 92 ? -29.886 5.164 32.974 1.00 52.53 92 ASP A N 1
ATOM 702 C CA . ASP A 1 92 ? -30.392 5.049 34.350 1.00 52.53 92 ASP A CA 1
ATOM 703 C C . ASP A 1 92 ? -31.232 6.285 34.725 1.00 52.53 92 ASP A C 1
ATOM 705 O O . ASP A 1 92 ? -30.741 7.243 35.323 1.00 52.53 92 ASP A O 1
ATOM 709 N N . THR A 1 93 ? -32.500 6.282 34.301 1.00 47.12 93 THR A N 1
ATOM 710 C CA . THR A 1 93 ? -33.602 7.086 34.869 1.00 47.12 93 THR A CA 1
ATOM 711 C C . THR A 1 93 ? -34.895 6.294 34.811 1.00 47.12 93 THR A C 1
ATOM 713 O O . THR A 1 93 ? -35.180 5.766 33.709 1.00 47.12 93 THR A O 1
#

Sequence (93 aa):
MRKDLVKAAANGLVPKDLEPYVKPALDKFKNEMAAELGMPDYDTIDKGELPSRMNGKVGGNMTHKMVSFAEAVLAWNYRQQLESGNNDEGADT

Secondary structure (DSSP, 8-state):
--HHHHHHHHTT---TTTHHHHHHHHHHHHHHHHHHTT-TTTTTS-TTTS-HHHHHHHHHHHHHHHHHHHHHHHHHHHHHHHHHHTTSTTS--